Protein AF-B9L0P3-F1 (afdb_monomer)

Radius of gyration: 14.87 Å; Cα contacts (8 Å, |Δi|>4): 38; chains: 1; bounding box: 32×20×41 Å

Organism: Thermomicrobium roseum (strain ATCC 27502 / DSM 5159 / P-2) (NCBI:txid309801)

Solvent-accessible surface area (backbone atoms only — not comparable to full-atom values): 4878 Å² total; per-residue (Å²): 110,73,67,59,54,51,51,53,51,52,50,50,50,49,52,55,41,50,46,47,52,50,39,54,51,42,40,62,74,45,71,71,55,8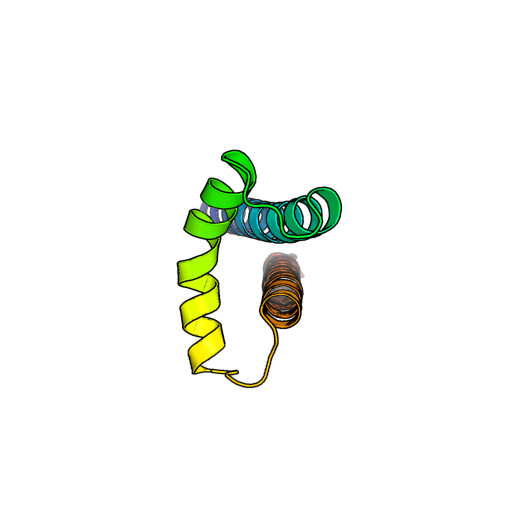9,40,76,68,48,49,53,38,45,65,72,46,44,66,60,47,52,58,47,39,74,79,42,70,87,55,52,72,65,56,49,45,53,50,48,46,51,49,52,50,50,52,52,50,50,50,51,59,71,68,49,84,129

Nearest PDB structures (foldseek):
  3n24-assembly3_F  TM=4.038E-01  e=8.808E+00  Pseudomonas aeruginosa PAO1
  4hwc-assembly1_A  TM=3.312E-01  e=8.320E+00  Arabidopsis thaliana

Foldseek 3Di:
DVVVVLVVLLVVLVVLLCLLVVLLVCCVVCVNDDDPVNVVSCVVCVVVLVVVCVVPVPDDSNRSSVVSNVVSVVVNVVSVVVPDDD

Secondary structure (DSSP, 8-state):
-HHHHHHHHHHHHHHHHHHHHHHHHHHHHHTT---HHHHHHHHHHHHHHHHHHHH-TTS-HHHHHHHHHHHHHHHHHHHHHHHS--

Sequence (86 aa):
MTRQVFEVANWLLAILMWLLIGRILLDQLTRGKSTVIGRLFHLATDPLLRFSSQLFPRLSTIAQSVLWVLALLAVRLILFVVAMPR

Structure (mmCIF, N/CA/C/O backbone):
data_AF-B9L0P3-F1
#
_entry.id   AF-B9L0P3-F1
#
loop_
_atom_site.group_PDB
_atom_site.id
_atom_site.type_symbol
_atom_site.label_atom_id
_atom_site.label_alt_id
_atom_site.label_comp_id
_atom_site.label_asym_id
_atom_site.label_entity_id
_atom_site.label_seq_id
_atom_site.pdbx_PDB_ins_code
_atom_site.Cartn_x
_atom_site.Cartn_y
_atom_site.Cartn_z
_atom_site.occupancy
_atom_site.B_iso_or_equiv
_atom_site.auth_seq_id
_atom_site.auth_comp_id
_atom_site.auth_asym_id
_atom_site.auth_atom_id
_atom_site.pdbx_PDB_model_num
ATOM 1 N N . MET A 1 1 ? 5.263 -6.199 -26.345 1.00 60.09 1 MET A N 1
ATOM 2 C CA . MET A 1 1 ? 5.334 -6.9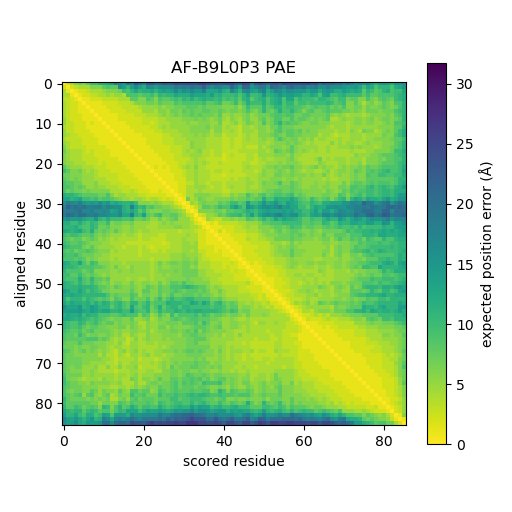14 -25.050 1.00 60.09 1 MET A CA 1
ATOM 3 C C . MET A 1 1 ? 5.712 -5.998 -23.887 1.00 60.09 1 MET A C 1
ATOM 5 O O . MET A 1 1 ? 4.936 -5.915 -22.950 1.00 60.09 1 MET A O 1
ATOM 9 N N . THR A 1 2 ? 6.817 -5.248 -23.945 1.00 65.88 2 THR A N 1
ATOM 10 C CA . THR A 1 2 ? 7.262 -4.334 -22.863 1.00 65.88 2 THR A CA 1
ATOM 11 C C . THR A 1 2 ? 6.219 -3.297 -22.426 1.00 65.88 2 THR A C 1
ATOM 13 O O . THR A 1 2 ? 6.050 -3.075 -21.232 1.00 65.88 2 THR A O 1
ATOM 16 N N . ARG A 1 3 ? 5.454 -2.719 -23.363 1.00 72.00 3 ARG A N 1
ATOM 17 C CA . ARG A 1 3 ? 4.403 -1.727 -23.051 1.00 72.00 3 ARG A CA 1
ATOM 18 C C . ARG A 1 3 ? 3.208 -2.313 -22.279 1.00 72.00 3 ARG A C 1
ATOM 20 O O . ARG A 1 3 ? 2.738 -1.690 -21.338 1.00 72.00 3 ARG A O 1
ATOM 27 N N . GLN A 1 4 ? 2.778 -3.531 -22.619 1.00 79.00 4 GLN A N 1
ATOM 28 C CA . GLN A 1 4 ? 1.711 -4.241 -21.894 1.00 79.00 4 GLN A CA 1
ATOM 29 C C . GLN A 1 4 ? 2.159 -4.644 -20.487 1.00 79.00 4 GLN A C 1
ATOM 31 O O . GLN A 1 4 ? 1.406 -4.486 -19.535 1.00 79.00 4 GLN A O 1
ATOM 36 N N . VAL A 1 5 ? 3.403 -5.116 -20.335 1.00 80.81 5 VAL A N 1
ATOM 37 C CA . VAL A 1 5 ? 3.971 -5.435 -19.014 1.00 80.81 5 VAL A CA 1
ATOM 38 C C . VAL A 1 5 ? 4.015 -4.185 -18.130 1.00 80.81 5 VAL A C 1
ATOM 40 O O . VAL A 1 5 ? 3.667 -4.252 -16.954 1.00 80.81 5 VAL A O 1
ATOM 43 N N . PHE A 1 6 ? 4.376 -3.036 -18.706 1.00 79.56 6 PHE A N 1
ATOM 44 C CA . PHE A 1 6 ? 4.374 -1.755 -18.006 1.00 79.56 6 PHE A CA 1
ATOM 45 C C . PHE A 1 6 ? 2.973 -1.324 -17.556 1.00 79.56 6 PHE A C 1
ATOM 47 O O . PHE A 1 6 ? 2.790 -0.933 -16.405 1.00 79.56 6 PHE A O 1
ATOM 54 N N . GLU A 1 7 ? 1.975 -1.418 -18.438 1.00 81.94 7 GLU A N 1
ATOM 55 C CA . GLU A 1 7 ? 0.587 -1.094 -18.097 1.00 81.94 7 GLU A CA 1
ATOM 56 C C . GLU A 1 7 ? 0.050 -1.992 -16.987 1.00 81.94 7 GLU A C 1
ATOM 58 O O . GLU A 1 7 ? -0.510 -1.482 -16.017 1.00 81.94 7 GLU A O 1
ATOM 63 N N . VAL A 1 8 ? 0.267 -3.306 -17.086 1.00 86.06 8 VAL A N 1
ATOM 64 C CA . VAL A 1 8 ? -0.162 -4.264 -16.059 1.00 86.06 8 VAL A CA 1
ATOM 65 C C . VAL A 1 8 ? 0.518 -3.960 -14.725 1.00 86.06 8 VAL A C 1
ATOM 67 O O . VAL A 1 8 ? -0.163 -3.895 -13.704 1.00 86.06 8 VAL A O 1
ATOM 70 N N . ALA A 1 9 ? 1.829 -3.701 -14.717 1.00 79.94 9 ALA A N 1
ATOM 71 C CA . ALA A 1 9 ? 2.557 -3.337 -13.503 1.00 79.94 9 ALA A CA 1
ATOM 72 C C . ALA A 1 9 ? 2.037 -2.029 -12.887 1.00 79.94 9 ALA A C 1
ATOM 74 O O . ALA A 1 9 ? 1.831 -1.953 -11.677 1.00 79.94 9 ALA A O 1
ATOM 75 N N . ASN A 1 10 ? 1.771 -1.011 -13.707 1.00 84.25 10 ASN A N 1
ATOM 76 C CA . ASN A 1 10 ? 1.243 0.271 -13.247 1.00 84.25 10 ASN A CA 1
ATOM 77 C C . ASN A 1 10 ? -0.182 0.143 -12.680 1.00 84.25 10 ASN A C 1
ATOM 79 O O . ASN A 1 10 ? -0.487 0.744 -11.649 1.00 84.25 10 ASN A O 1
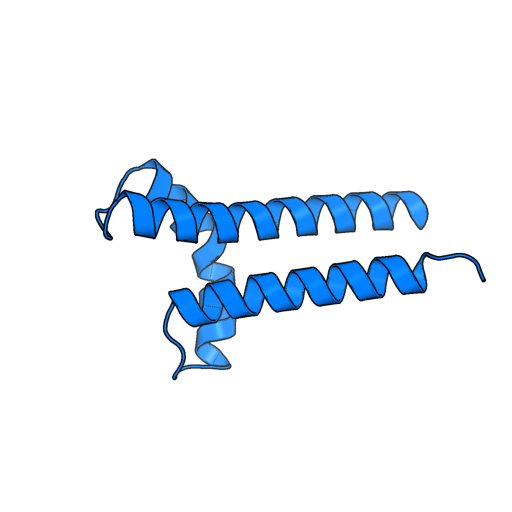ATOM 83 N N . TRP A 1 11 ? -1.039 -0.671 -13.302 1.00 87.88 11 TRP A N 1
ATOM 84 C CA . TRP A 1 11 ? -2.359 -1.003 -12.762 1.00 87.88 11 TRP A CA 1
ATOM 85 C C . TRP A 1 11 ? -2.255 -1.752 -11.436 1.00 87.88 11 TRP A C 1
ATOM 87 O O . TRP A 1 11 ? -2.930 -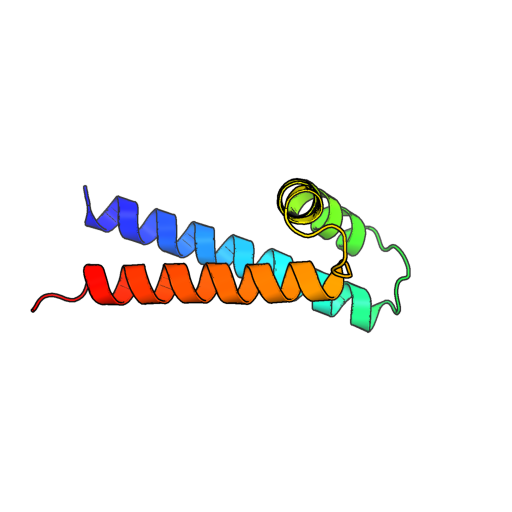1.383 -10.478 1.00 87.88 11 TRP A O 1
ATOM 97 N N . LEU A 1 12 ? -1.369 -2.746 -11.344 1.00 85.69 12 LEU A N 1
ATOM 98 C CA . LEU A 1 12 ? -1.152 -3.507 -10.115 1.00 85.69 12 LEU A CA 1
ATOM 99 C C . LEU A 1 12 ? -0.680 -2.598 -8.969 1.00 85.69 12 LEU A C 1
ATOM 101 O O . LEU A 1 12 ? -1.215 -2.655 -7.862 1.00 85.69 12 LEU A O 1
ATOM 105 N N . LEU A 1 13 ? 0.278 -1.709 -9.255 1.00 83.94 13 LEU A N 1
ATOM 106 C CA . LEU A 1 13 ? 0.766 -0.692 -8.321 1.00 83.94 13 LEU A CA 1
ATOM 107 C C . LEU A 1 13 ? -0.362 0.238 -7.871 1.00 83.94 13 LEU A C 1
ATOM 109 O O . LEU A 1 13 ? -0.488 0.516 -6.680 1.00 83.94 13 LEU A O 1
ATOM 113 N N . ALA A 1 14 ? -1.203 0.697 -8.800 1.00 85.44 14 ALA A N 1
ATOM 114 C CA . ALA A 1 14 ? -2.333 1.559 -8.477 1.00 85.44 14 ALA A CA 1
ATOM 115 C C . ALA A 1 14 ? -3.343 0.854 -7.557 1.00 85.44 14 ALA A C 1
ATOM 117 O O . ALA A 1 14 ? -3.766 1.449 -6.568 1.00 85.44 14 ALA A O 1
ATOM 118 N N . ILE A 1 15 ? -3.684 -0.408 -7.837 1.00 88.12 15 ILE A N 1
ATOM 119 C CA . ILE A 1 15 ? -4.581 -1.217 -6.998 1.00 88.12 15 ILE A CA 1
ATOM 120 C C . ILE A 1 15 ? -3.997 -1.366 -5.587 1.00 88.12 15 ILE A C 1
ATOM 122 O O . ILE A 1 15 ? -4.700 -1.130 -4.606 1.00 88.12 15 ILE A O 1
ATOM 126 N N . LEU A 1 16 ? -2.706 -1.693 -5.467 1.00 84.94 16 LEU A N 1
ATOM 127 C CA . LEU A 1 16 ? -2.026 -1.823 -4.173 1.00 84.94 16 LEU A CA 1
ATOM 128 C C . LEU A 1 16 ? -2.020 -0.510 -3.383 1.00 84.94 16 LEU A C 1
ATOM 130 O O . LEU A 1 16 ? -2.317 -0.509 -2.188 1.00 84.94 16 LEU A O 1
ATOM 134 N N . MET A 1 17 ? -1.732 0.615 -4.043 1.00 86.19 17 MET A N 1
ATOM 135 C CA . MET A 1 17 ? -1.794 1.933 -3.410 1.00 86.19 17 MET A CA 1
ATOM 136 C C . MET A 1 17 ? -3.209 2.244 -2.913 1.00 86.19 17 MET A C 1
ATOM 138 O O . MET A 1 17 ? -3.370 2.663 -1.770 1.00 86.19 17 MET A O 1
ATOM 142 N N . TRP A 1 18 ? -4.236 1.995 -3.730 1.00 88.25 18 TRP A N 1
ATOM 143 C CA . TRP A 1 18 ? -5.633 2.214 -3.349 1.00 88.25 18 TRP A CA 1
ATOM 144 C C . TRP A 1 18 ? -6.080 1.325 -2.190 1.00 88.25 18 TRP A C 1
ATOM 146 O O . TRP A 1 18 ? -6.808 1.796 -1.319 1.00 88.25 18 TRP A O 1
ATOM 156 N N . LEU A 1 19 ? -5.617 0.075 -2.127 1.00 87.38 19 LEU A N 1
ATOM 157 C CA . LEU A 1 19 ? -5.872 -0.811 -0.991 1.00 87.38 19 LEU A CA 1
ATOM 158 C C . LEU A 1 19 ? -5.246 -0.267 0.300 1.00 87.38 19 LEU A C 1
ATOM 160 O O . LEU A 1 19 ? -5.906 -0.224 1.335 1.00 87.38 19 LEU A O 1
ATOM 164 N N . LEU A 1 20 ? -4.000 0.205 0.255 1.00 85.06 20 LEU A N 1
ATOM 165 C CA . LEU A 1 20 ? -3.340 0.780 1.432 1.00 85.06 20 LEU A CA 1
ATOM 166 C C . LEU A 1 20 ? -3.992 2.093 1.878 1.00 85.06 20 LEU A C 1
ATOM 168 O O . LEU A 1 20 ? -4.250 2.281 3.066 1.00 85.06 20 LEU A O 1
ATOM 172 N N . ILE A 1 21 ? -4.312 2.978 0.933 1.00 85.44 21 ILE A N 1
ATOM 173 C CA . ILE A 1 21 ? -5.011 4.239 1.213 1.00 85.44 21 ILE A CA 1
ATOM 174 C C . ILE A 1 21 ? -6.404 3.954 1.782 1.00 85.44 21 ILE A C 1
ATOM 176 O O . ILE A 1 21 ? -6.781 4.530 2.799 1.00 85.44 21 ILE A O 1
ATOM 180 N N . GLY A 1 22 ? -7.149 3.030 1.171 1.00 85.94 22 GLY A N 1
ATOM 181 C CA . GLY A 1 22 ? -8.472 2.622 1.630 1.00 85.94 22 GLY A CA 1
ATOM 182 C C . GLY A 1 22 ? -8.440 2.036 3.037 1.00 85.94 22 GLY A C 1
ATOM 183 O O . GLY A 1 22 ? -9.292 2.385 3.846 1.00 85.94 22 GLY A O 1
ATOM 184 N N . ARG A 1 23 ? -7.418 1.242 3.383 1.00 84.19 23 ARG A N 1
ATOM 185 C CA . ARG A 1 23 ? -7.202 0.776 4.760 1.00 84.19 23 ARG A CA 1
ATOM 186 C C . ARG A 1 23 ? -7.012 1.944 5.722 1.00 84.19 23 ARG A C 1
ATOM 188 O O . ARG A 1 23 ? -7.697 1.983 6.734 1.00 84.19 23 ARG A O 1
ATOM 195 N N . ILE A 1 24 ? -6.116 2.885 5.414 1.00 84.19 24 ILE A N 1
ATOM 196 C CA . ILE A 1 24 ? -5.844 4.043 6.283 1.00 84.19 24 ILE A CA 1
ATOM 197 C C . ILE A 1 24 ? -7.116 4.876 6.482 1.00 84.19 24 ILE A C 1
ATOM 199 O O . ILE A 1 24 ? -7.445 5.242 7.608 1.00 84.19 24 ILE A O 1
ATOM 203 N N . LEU A 1 25 ? -7.852 5.145 5.401 1.00 86.44 25 LEU A N 1
ATOM 204 C CA . LEU A 1 25 ? -9.109 5.889 5.452 1.00 86.44 25 LEU A CA 1
ATOM 205 C C . LEU A 1 25 ? -10.173 5.152 6.263 1.00 86.44 25 LEU A C 1
ATOM 207 O O . LEU A 1 25 ? -10.833 5.773 7.090 1.00 86.44 25 LEU A O 1
ATOM 211 N N . LEU A 1 26 ? -10.331 3.842 6.060 1.00 85.25 26 LEU A N 1
ATOM 212 C CA . LEU A 1 26 ? -11.285 3.035 6.816 1.00 85.25 26 LEU A CA 1
ATOM 213 C C . LEU A 1 26 ? -10.932 3.003 8.300 1.00 85.25 26 LEU A C 1
ATOM 215 O O . LEU A 1 26 ? -11.828 3.167 9.122 1.00 85.25 26 LEU A O 1
ATOM 219 N N . ASP A 1 27 ? -9.659 2.841 8.648 1.00 81.88 27 ASP A N 1
ATOM 220 C CA . ASP A 1 27 ? -9.195 2.792 10.036 1.00 81.88 27 ASP A CA 1
ATOM 221 C C . ASP A 1 27 ? -9.438 4.133 10.755 1.00 81.88 27 ASP A C 1
ATOM 223 O O . ASP A 1 27 ? -9.948 4.169 11.877 1.00 81.88 27 ASP A O 1
ATOM 227 N N . GLN A 1 28 ? -9.202 5.250 10.054 1.00 83.50 28 GLN A N 1
ATOM 228 C CA . GLN A 1 28 ? -9.525 6.601 10.526 1.00 83.50 28 GLN A CA 1
ATOM 229 C C . GLN A 1 28 ? -11.037 6.824 10.675 1.00 83.50 28 GLN A C 1
ATOM 231 O O . GLN A 1 28 ? -11.498 7.293 11.717 1.00 83.50 28 GLN A O 1
ATOM 236 N N . LEU A 1 29 ? -11.827 6.456 9.661 1.00 84.62 29 LEU A N 1
ATOM 237 C CA . LEU A 1 29 ? -13.278 6.665 9.648 1.00 84.62 29 LEU A CA 1
ATOM 238 C C . LEU A 1 29 ? -13.979 5.818 10.718 1.00 84.62 29 LEU A C 1
ATOM 240 O O . LEU A 1 29 ? -14.926 6.265 11.362 1.00 84.62 29 LEU A O 1
ATOM 244 N N . THR A 1 30 ? -13.501 4.592 10.930 1.00 81.19 30 THR A N 1
ATOM 245 C CA . THR A 1 30 ? -14.068 3.660 11.911 1.00 81.19 30 THR A CA 1
ATOM 246 C C . THR A 1 30 ? -13.473 3.817 13.311 1.00 81.19 30 THR A C 1
ATOM 248 O O . THR A 1 30 ? -13.944 3.149 14.233 1.00 81.19 30 THR A O 1
ATOM 251 N N . ARG A 1 31 ? -12.483 4.707 13.507 1.00 75.88 31 ARG A N 1
ATOM 252 C CA . ARG A 1 31 ? -11.722 4.867 14.763 1.00 75.88 31 ARG A CA 1
ATOM 253 C C . ARG A 1 31 ? -11.204 3.524 15.303 1.00 75.88 31 ARG A C 1
ATOM 255 O O . ARG A 1 31 ? -11.291 3.262 16.501 1.00 75.88 31 ARG A O 1
ATOM 262 N N . GLY A 1 32 ? -10.745 2.643 14.414 1.00 66.69 32 GLY A N 1
ATOM 263 C CA . GLY A 1 32 ? -10.274 1.298 14.765 1.00 66.69 32 GLY A CA 1
AT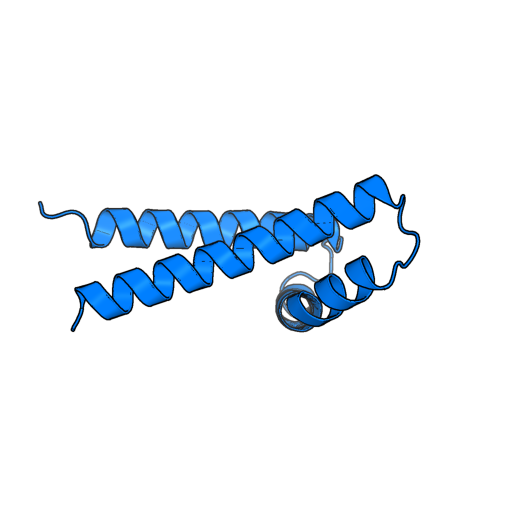OM 264 C C . GLY A 1 32 ? -11.372 0.264 15.059 1.00 66.69 32 GLY A C 1
ATOM 265 O O . GLY A 1 32 ? -11.073 -0.833 15.536 1.00 66.69 32 GLY A O 1
ATOM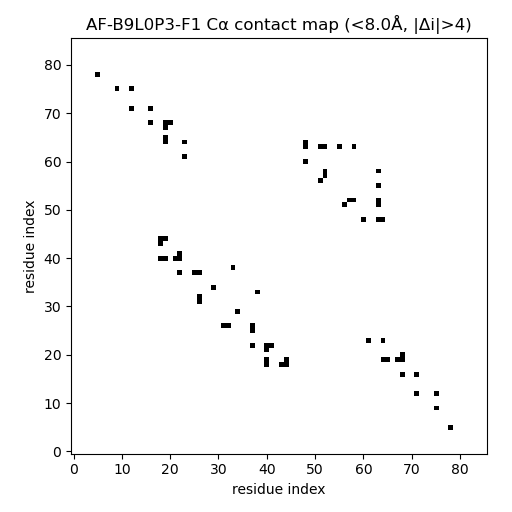 266 N N . LYS A 1 33 ? -12.654 0.559 14.791 1.00 72.06 33 LYS A N 1
ATOM 267 C CA . LYS A 1 33 ? -13.723 -0.450 14.874 1.00 72.06 33 LYS A CA 1
ATOM 268 C C . LYS A 1 33 ? -13.673 -1.379 13.660 1.00 72.06 33 LYS A C 1
ATOM 270 O O . LYS A 1 33 ? -13.821 -0.950 12.520 1.00 72.06 33 LYS A O 1
ATOM 275 N N . SER A 1 34 ? -13.536 -2.681 13.913 1.00 68.56 34 SER A N 1
ATOM 276 C CA . SER A 1 34 ? -13.492 -3.697 12.856 1.00 68.56 34 SER A CA 1
ATOM 277 C C . SER A 1 34 ? -14.837 -3.786 12.126 1.00 68.56 34 SER A C 1
ATOM 279 O O . SER A 1 34 ? -15.821 -4.289 12.665 1.00 68.56 34 SER A O 1
ATOM 281 N N . THR A 1 35 ? -14.876 -3.297 10.886 1.00 81.00 35 THR A N 1
ATOM 282 C CA . THR A 1 35 ? -15.997 -3.481 9.953 1.00 81.00 35 THR A CA 1
ATOM 283 C C . THR A 1 35 ? -15.676 -4.598 8.960 1.00 81.00 35 THR A C 1
ATOM 285 O O . THR A 1 35 ? -14.508 -4.906 8.725 1.00 81.00 35 THR A O 1
ATOM 288 N N . VAL A 1 36 ? -16.697 -5.211 8.348 1.00 83.44 36 VAL A N 1
ATOM 289 C CA . VAL A 1 36 ? -16.512 -6.279 7.341 1.00 83.44 36 VAL A CA 1
ATOM 290 C C . VAL A 1 36 ? -15.631 -5.799 6.182 1.00 83.44 36 VAL A C 1
ATOM 292 O O . VAL A 1 36 ? -14.709 -6.499 5.767 1.00 83.44 36 VAL A O 1
ATOM 295 N N . ILE A 1 37 ? -15.865 -4.567 5.720 1.00 82.00 37 ILE A N 1
ATOM 296 C CA . ILE A 1 37 ? -15.080 -3.925 4.661 1.00 82.00 37 ILE A CA 1
ATOM 297 C C . ILE A 1 37 ? -13.646 -3.687 5.144 1.00 82.00 37 ILE A C 1
ATOM 299 O O . ILE A 1 37 ? -12.706 -4.097 4.472 1.00 82.00 37 ILE A O 1
ATOM 303 N N . GLY A 1 38 ? -13.458 -3.121 6.341 1.00 80.50 38 GLY A N 1
ATOM 304 C CA . GLY A 1 38 ? -12.125 -2.958 6.928 1.00 80.50 38 GLY A CA 1
ATOM 305 C C . GLY A 1 38 ? -11.362 -4.281 7.008 1.00 80.50 38 GLY A C 1
ATOM 306 O O . GLY A 1 38 ? -10.204 -4.350 6.607 1.00 80.50 38 GLY A O 1
ATOM 307 N N . ARG A 1 39 ? -12.019 -5.365 7.435 1.00 82.56 39 ARG A N 1
ATOM 308 C CA . ARG A 1 39 ? -11.404 -6.693 7.547 1.00 82.56 39 ARG A CA 1
ATOM 309 C C . ARG A 1 39 ? -10.934 -7.239 6.195 1.00 82.56 39 ARG A C 1
ATOM 311 O O . ARG A 1 39 ? -9.859 -7.824 6.152 1.00 82.56 39 ARG A O 1
ATOM 318 N N . LEU A 1 40 ? -11.675 -7.017 5.107 1.00 85.56 40 LEU A N 1
ATOM 319 C CA . LEU A 1 40 ? -11.232 -7.385 3.752 1.00 85.56 40 LEU A CA 1
ATOM 320 C C . LEU A 1 40 ? -9.964 -6.626 3.343 1.00 85.56 40 LEU A C 1
ATOM 322 O O . LEU A 1 40 ? -9.013 -7.228 2.847 1.00 85.56 40 LEU A O 1
ATOM 326 N N . PHE A 1 41 ? -9.924 -5.318 3.605 1.00 83.75 41 PHE A N 1
ATOM 327 C CA . PHE A 1 41 ? -8.748 -4.490 3.336 1.00 83.75 41 PHE A CA 1
ATOM 328 C C . PHE A 1 41 ? -7.540 -4.926 4.169 1.00 83.75 41 PHE A C 1
ATOM 330 O O . PHE A 1 41 ? -6.433 -5.029 3.637 1.00 83.75 41 PHE A O 1
ATOM 337 N N . HIS A 1 42 ? -7.751 -5.239 5.450 1.00 81.38 42 HIS A N 1
ATOM 338 C CA . HIS A 1 42 ? -6.729 -5.828 6.312 1.00 81.38 42 HIS A CA 1
ATOM 339 C C . HIS A 1 42 ? -6.217 -7.146 5.738 1.00 81.38 42 HIS A C 1
ATOM 341 O O . HIS A 1 42 ? -5.016 -7.285 5.559 1.00 81.38 42 HIS A O 1
ATOM 347 N N . LEU A 1 43 ? -7.100 -8.064 5.343 1.00 85.69 43 LEU A N 1
ATOM 348 C CA . LEU A 1 43 ? -6.706 -9.372 4.815 1.00 85.69 43 LEU A CA 1
ATOM 349 C C . LEU A 1 43 ? -5.853 -9.263 3.541 1.00 85.69 43 LEU A C 1
ATOM 351 O O . LEU A 1 43 ? -4.897 -10.014 3.371 1.00 85.69 43 LEU A O 1
ATOM 355 N N . ALA A 1 44 ? -6.176 -8.304 2.669 1.00 84.56 44 ALA A N 1
ATOM 356 C CA . ALA A 1 44 ? -5.436 -8.063 1.434 1.00 84.56 44 ALA A CA 1
ATOM 357 C C . ALA A 1 44 ? -4.057 -7.417 1.668 1.00 84.56 44 ALA A C 1
ATOM 359 O O . ALA A 1 44 ? -3.116 -7.684 0.924 1.00 84.56 44 ALA A O 1
ATOM 360 N N . THR A 1 45 ? -3.918 -6.565 2.688 1.00 83.19 45 THR A N 1
ATOM 361 C CA . THR A 1 45 ? -2.698 -5.763 2.922 1.00 83.19 45 THR A CA 1
ATOM 362 C C . THR A 1 45 ? -1.809 -6.294 4.050 1.00 83.19 45 THR A C 1
ATOM 364 O O . THR A 1 45 ? -0.612 -6.014 4.069 1.00 83.19 45 THR A O 1
ATOM 367 N N . ASP A 1 46 ? -2.345 -7.106 4.960 1.00 83.56 46 ASP A N 1
ATOM 368 C CA . ASP A 1 46 ? -1.611 -7.737 6.058 1.00 83.56 46 ASP A CA 1
ATOM 369 C C . ASP A 1 46 ? -0.452 -8.636 5.617 1.00 83.56 46 ASP A C 1
ATOM 371 O O . ASP A 1 46 ? 0.587 -8.538 6.264 1.00 83.56 46 ASP A O 1
ATOM 375 N N . PRO A 1 47 ? -0.526 -9.478 4.562 1.00 83.62 47 PRO A N 1
ATOM 376 C CA . PRO A 1 47 ? 0.650 -10.237 4.133 1.00 83.62 47 PRO A CA 1
ATOM 377 C C . PRO A 1 47 ? 1.802 -9.306 3.739 1.00 83.62 47 PRO A C 1
ATOM 379 O O . PRO A 1 47 ? 2.938 -9.532 4.153 1.00 83.62 47 PRO A O 1
ATOM 382 N N . LEU A 1 48 ? 1.498 -8.212 3.033 1.00 81.88 48 LEU A N 1
ATOM 383 C CA . LEU A 1 48 ? 2.475 -7.194 2.642 1.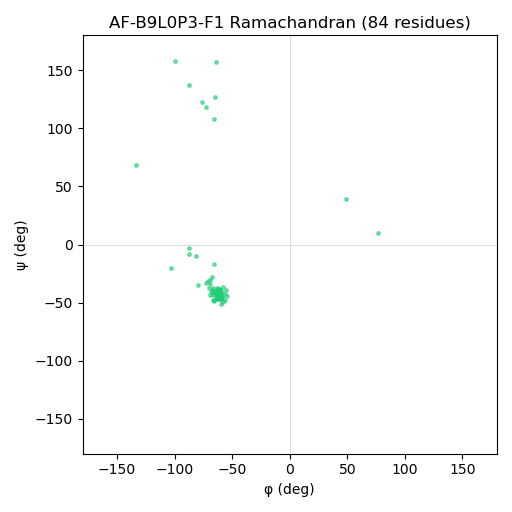00 81.88 48 LEU A CA 1
ATOM 384 C C . LEU A 1 48 ? 3.101 -6.516 3.873 1.00 81.88 48 LEU A C 1
ATOM 386 O O . LEU A 1 48 ? 4.320 -6.365 3.970 1.00 81.88 48 LEU A O 1
ATOM 390 N N . LEU A 1 49 ? 2.264 -6.156 4.849 1.00 79.75 49 LEU A N 1
ATOM 391 C CA . LEU A 1 49 ? 2.714 -5.526 6.087 1.00 79.75 49 LEU A CA 1
ATOM 392 C C . LEU A 1 49 ? 3.471 -6.489 7.000 1.00 79.75 49 LEU A C 1
ATOM 394 O O . LEU A 1 49 ? 4.391 -6.065 7.691 1.00 79.75 49 LEU A O 1
ATOM 398 N N . ARG A 1 50 ? 3.150 -7.786 6.985 1.00 83.69 50 ARG A N 1
ATOM 399 C CA . ARG A 1 50 ? 3.897 -8.812 7.722 1.00 83.69 50 ARG A CA 1
ATOM 400 C C . ARG A 1 50 ? 5.341 -8.862 7.252 1.00 83.69 50 ARG A C 1
ATOM 402 O O . ARG A 1 50 ? 6.239 -8.824 8.092 1.00 83.69 50 ARG A O 1
ATOM 409 N N . PHE A 1 51 ? 5.559 -8.852 5.938 1.00 82.31 51 PHE A N 1
ATOM 410 C CA . PHE A 1 51 ? 6.903 -8.768 5.368 1.00 82.31 51 PHE A CA 1
ATOM 411 C C . PHE A 1 51 ? 7.631 -7.498 5.820 1.00 82.31 51 PHE A C 1
ATOM 413 O O . PHE A 1 51 ? 8.769 -7.575 6.280 1.00 82.31 51 PHE A O 1
ATOM 420 N N . SER A 1 52 ? 6.979 -6.330 5.790 1.00 78.56 52 SER A N 1
ATOM 421 C CA . SER A 1 52 ? 7.627 -5.107 6.286 1.00 78.56 52 SER A CA 1
ATOM 422 C C . SER A 1 52 ? 7.827 -5.086 7.796 1.00 78.56 52 SER A C 1
ATOM 424 O O . SER A 1 52 ? 8.790 -4.4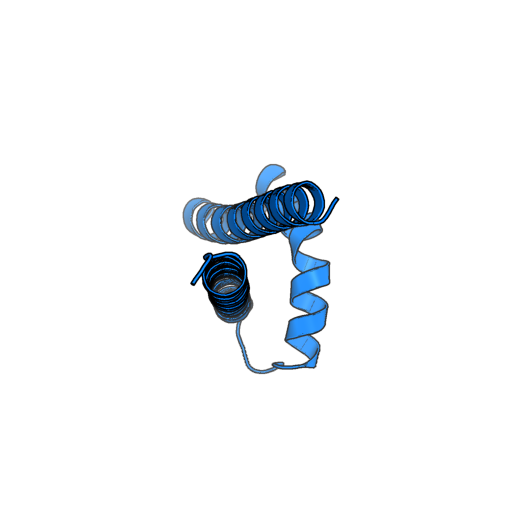89 8.255 1.00 78.56 52 SER A O 1
ATOM 426 N N . SER A 1 53 ? 6.964 -5.732 8.580 1.00 79.81 53 SER A N 1
ATOM 427 C CA . SER A 1 53 ? 7.091 -5.783 10.039 1.00 79.81 53 SER A CA 1
ATOM 428 C C . SER A 1 53 ? 8.309 -6.594 10.485 1.00 79.81 53 SER A C 1
ATOM 430 O O . SER A 1 53 ? 8.891 -6.297 11.522 1.00 79.81 53 SER A O 1
ATOM 432 N N . GLN A 1 54 ? 8.736 -7.567 9.672 1.00 82.75 54 GLN A N 1
ATOM 433 C CA . GLN A 1 54 ? 9.987 -8.298 9.882 1.00 82.75 54 GLN A CA 1
ATOM 434 C C . GLN A 1 54 ? 11.210 -7.410 9.622 1.00 82.75 54 GLN A C 1
ATOM 436 O O . GLN A 1 54 ? 12.197 -7.501 10.345 1.00 82.75 54 GLN A O 1
ATOM 441 N N . LEU A 1 55 ? 11.131 -6.527 8.622 1.00 80.75 55 LEU A N 1
ATOM 442 C CA . LEU A 1 55 ? 12.207 -5.593 8.273 1.00 80.75 55 LEU A CA 1
ATOM 443 C C . LEU A 1 55 ? 12.253 -4.368 9.204 1.00 80.75 55 LEU A C 1
ATOM 445 O O . LEU A 1 55 ? 13.328 -3.871 9.526 1.00 80.75 55 LEU A O 1
ATOM 449 N N . PHE A 1 56 ? 11.093 -3.894 9.663 1.00 80.88 56 PHE A N 1
ATOM 450 C CA . PHE A 1 56 ? 10.936 -2.684 10.471 1.00 80.88 56 PHE A CA 1
ATOM 451 C C . PHE A 1 56 ? 10.011 -2.916 11.681 1.00 80.88 56 PHE A C 1
ATOM 453 O O . PHE A 1 56 ? 8.929 -2.325 11.769 1.00 80.88 56 PHE A O 1
ATOM 460 N N . PRO A 1 57 ? 10.437 -3.725 12.668 1.00 77.19 57 PRO A N 1
ATOM 461 C CA . PRO A 1 57 ? 9.593 -4.126 13.799 1.00 77.19 57 PRO A CA 1
ATOM 462 C C . PRO A 1 57 ? 9.204 -2.973 14.736 1.00 77.19 57 PRO A C 1
ATOM 464 O O . PRO A 1 57 ? 8.271 -3.103 15.521 1.00 77.19 57 PRO A O 1
ATOM 467 N N . ARG A 1 58 ? 9.903 -1.832 14.668 1.00 82.62 58 ARG A N 1
ATOM 468 C CA . ARG A 1 58 ? 9.638 -0.653 15.512 1.00 82.62 58 ARG A CA 1
ATOM 469 C C . ARG A 1 58 ? 8.596 0.310 14.935 1.00 82.62 58 ARG A C 1
ATOM 471 O O . ARG A 1 58 ? 8.220 1.259 15.616 1.00 82.62 58 ARG A O 1
ATOM 478 N N . LEU A 1 59 ? 8.151 0.112 13.693 1.00 82.62 59 LEU A N 1
ATOM 479 C CA . LEU A 1 59 ? 7.173 0.996 13.056 1.00 82.62 59 LEU A CA 1
ATOM 480 C C . LEU A 1 59 ? 5.745 0.549 13.370 1.00 82.62 59 LEU A C 1
ATOM 482 O O . LEU A 1 59 ? 5.428 -0.635 13.275 1.00 82.62 59 LEU A O 1
ATOM 486 N N . SER A 1 60 ? 4.868 1.508 13.678 1.00 83.69 60 SER A N 1
ATOM 487 C CA . SER A 1 60 ? 3.432 1.247 13.817 1.00 83.69 60 SER A CA 1
ATOM 488 C C . SER A 1 60 ? 2.820 0.796 12.487 1.00 83.69 60 SER A C 1
ATOM 490 O O . SER A 1 60 ? 3.328 1.114 11.413 1.00 83.69 60 SER A O 1
ATOM 492 N N . THR A 1 61 ? 1.689 0.094 12.531 1.00 78.75 61 THR A N 1
ATOM 493 C CA . THR A 1 61 ? 0.995 -0.401 11.329 1.00 78.75 61 THR A CA 1
ATOM 494 C C . THR A 1 61 ? 0.621 0.722 10.355 1.00 78.75 61 THR A C 1
ATOM 496 O O . THR A 1 61 ? 0.722 0.555 9.139 1.00 78.75 61 THR A O 1
ATOM 499 N N . ILE A 1 62 ? 0.244 1.891 10.883 1.00 79.88 62 ILE A N 1
ATOM 500 C CA . ILE A 1 62 ? -0.033 3.090 10.082 1.00 79.88 62 ILE A CA 1
ATOM 501 C C . ILE A 1 62 ? 1.257 3.588 9.425 1.00 79.88 62 ILE A C 1
ATOM 503 O O . ILE A 1 62 ? 1.273 3.812 8.218 1.00 79.88 62 ILE A O 1
ATOM 507 N N . ALA A 1 63 ? 2.353 3.698 10.184 1.00 81.69 63 ALA A N 1
ATOM 508 C CA . ALA A 1 63 ? 3.640 4.137 9.648 1.00 81.69 63 ALA A CA 1
ATOM 509 C C . ALA A 1 63 ? 4.168 3.185 8.561 1.00 81.69 63 ALA A C 1
ATOM 511 O O . ALA A 1 63 ? 4.644 3.643 7.527 1.00 81.69 63 ALA A O 1
ATOM 512 N N . GLN A 1 64 ? 4.019 1.871 8.746 1.00 83.56 64 GLN A N 1
ATOM 513 C CA . GLN A 1 64 ? 4.357 0.874 7.727 1.00 83.56 64 GLN A CA 1
ATOM 514 C C . GLN A 1 64 ? 3.486 1.025 6.473 1.00 83.56 64 GLN A C 1
ATOM 516 O O . GLN A 1 64 ? 4.002 0.965 5.360 1.00 83.56 64 GLN A O 1
ATOM 521 N N . SER A 1 65 ? 2.181 1.270 6.635 1.00 81.75 65 SER A N 1
ATOM 522 C CA . SER A 1 65 ? 1.267 1.489 5.503 1.00 81.75 65 SER A CA 1
ATOM 523 C C . SER A 1 65 ? 1.654 2.737 4.704 1.00 81.75 65 SER A C 1
ATOM 525 O O . SER A 1 65 ? 1.713 2.687 3.479 1.00 81.75 65 SER A O 1
ATOM 527 N N . VAL A 1 66 ? 1.990 3.836 5.388 1.00 83.75 66 VAL A N 1
ATOM 528 C CA . VAL A 1 66 ? 2.493 5.067 4.755 1.00 83.75 66 VAL A CA 1
ATOM 529 C C . VAL A 1 66 ? 3.815 4.812 4.029 1.00 83.75 66 VAL A C 1
ATOM 531 O O . VAL A 1 66 ? 3.980 5.237 2.887 1.00 83.75 66 VAL A O 1
ATOM 534 N N . LEU A 1 67 ? 4.737 4.076 4.651 1.00 86.56 67 LEU A N 1
ATOM 535 C CA . LEU A 1 67 ? 6.023 3.726 4.051 1.00 86.56 67 LEU A CA 1
ATOM 536 C C . LEU A 1 67 ? 5.847 2.897 2.771 1.00 86.56 67 LEU A C 1
ATOM 538 O O . LEU A 1 67 ? 6.514 3.168 1.776 1.00 86.56 67 LEU A O 1
ATOM 542 N N . TRP A 1 68 ? 4.902 1.954 2.750 1.00 84.19 68 TRP A N 1
ATOM 543 C CA . TRP A 1 68 ? 4.555 1.214 1.536 1.00 84.19 68 TRP A CA 1
ATOM 544 C C . TRP A 1 68 ? 3.951 2.098 0.452 1.00 84.19 68 TRP A C 1
ATOM 546 O O . TRP A 1 68 ? 4.325 1.956 -0.708 1.00 84.19 68 TRP A O 1
ATOM 556 N N . VAL A 1 69 ? 3.056 3.026 0.800 1.00 84.81 69 VAL A N 1
ATOM 557 C CA . VAL A 1 69 ? 2.511 3.982 -0.177 1.00 84.81 69 VAL A CA 1
ATOM 558 C C . VAL A 1 69 ? 3.642 4.796 -0.808 1.00 84.81 69 VAL A C 1
ATOM 560 O O . VAL A 1 69 ? 3.683 4.917 -2.031 1.00 84.81 69 VAL A O 1
ATOM 563 N N . LEU A 1 70 ? 4.592 5.287 -0.007 1.00 86.06 70 LEU A N 1
ATOM 564 C CA . LEU A 1 70 ? 5.766 6.008 -0.507 1.00 86.06 70 LEU A CA 1
ATOM 565 C C . LEU A 1 70 ? 6.658 5.125 -1.386 1.00 86.06 70 LEU A C 1
ATOM 567 O O . LEU A 1 70 ? 7.084 5.565 -2.452 1.00 86.06 70 LEU A O 1
ATOM 571 N N . ALA A 1 71 ? 6.907 3.878 -0.984 1.00 86.00 71 ALA A N 1
ATOM 572 C CA . ALA A 1 71 ? 7.701 2.932 -1.763 1.00 86.00 71 ALA A CA 1
ATOM 573 C C . ALA A 1 71 ? 7.052 2.628 -3.122 1.00 86.00 71 ALA A C 1
ATOM 575 O O . ALA A 1 71 ? 7.718 2.696 -4.153 1.00 86.00 71 ALA A O 1
ATOM 576 N N . LEU A 1 72 ? 5.743 2.361 -3.148 1.00 85.44 72 LEU A N 1
ATOM 577 C CA . LEU A 1 72 ? 4.987 2.132 -4.383 1.00 85.44 72 LEU A CA 1
ATOM 578 C C . LEU A 1 72 ? 5.002 3.371 -5.286 1.00 85.44 72 LEU A C 1
ATOM 580 O O . LEU A 1 72 ? 5.134 3.247 -6.503 1.00 85.44 72 LEU A O 1
ATOM 584 N N . LEU A 1 73 ? 4.917 4.565 -4.695 1.00 85.75 73 LEU A N 1
ATOM 585 C CA . LEU A 1 73 ? 4.982 5.829 -5.420 1.00 85.75 73 LEU A CA 1
ATOM 586 C C . LEU A 1 73 ? 6.374 6.051 -6.028 1.00 85.75 73 LEU A C 1
ATOM 588 O O . LEU A 1 73 ? 6.466 6.411 -7.198 1.00 85.75 73 LEU A O 1
ATOM 592 N N . ALA A 1 74 ? 7.446 5.747 -5.292 1.00 86.88 74 ALA A N 1
ATOM 593 C CA . ALA A 1 74 ? 8.815 5.787 -5.802 1.00 86.88 74 ALA A CA 1
ATOM 594 C C . ALA A 1 74 ? 9.026 4.789 -6.952 1.00 86.88 74 ALA A C 1
ATOM 596 O O . ALA A 1 74 ? 9.555 5.167 -7.995 1.00 86.88 74 ALA A O 1
ATOM 597 N N . VAL A 1 75 ? 8.549 3.546 -6.811 1.00 86.75 75 VAL A N 1
ATOM 598 C CA . VAL A 1 75 ? 8.597 2.535 -7.883 1.00 86.75 75 VAL A CA 1
ATOM 599 C C . VAL A 1 75 ? 7.854 3.027 -9.122 1.00 86.75 75 VAL A C 1
ATOM 601 O O . VAL A 1 75 ? 8.375 2.928 -10.230 1.00 86.75 75 VAL A O 1
ATOM 604 N N . ARG A 1 76 ? 6.664 3.610 -8.950 1.00 82.38 76 ARG A N 1
ATOM 605 C CA . ARG A 1 76 ? 5.887 4.187 -10.052 1.00 82.38 76 ARG A CA 1
ATOM 606 C C . ARG A 1 76 ? 6.632 5.325 -10.754 1.00 82.38 76 ARG A C 1
ATOM 608 O O . ARG A 1 76 ? 6.578 5.422 -11.977 1.00 82.38 76 ARG A O 1
ATOM 615 N N . LEU A 1 77 ? 7.340 6.160 -9.998 1.00 85.56 77 LEU A N 1
ATOM 616 C CA . LEU A 1 77 ? 8.125 7.276 -10.523 1.00 85.56 77 LEU A CA 1
ATOM 617 C C . LEU A 1 77 ? 9.352 6.778 -11.301 1.00 85.56 77 LEU A C 1
ATOM 619 O O . LEU A 1 77 ? 9.599 7.242 -12.409 1.00 85.56 77 LEU A O 1
ATOM 623 N N . ILE A 1 78 ? 10.059 5.773 -10.775 1.00 85.88 78 ILE A N 1
ATOM 624 C CA . ILE A 1 78 ? 11.169 5.102 -11.469 1.00 85.88 78 ILE A CA 1
ATOM 625 C C . ILE A 1 78 ? 10.675 4.476 -12.771 1.00 85.88 78 ILE A C 1
ATOM 627 O O . ILE A 1 78 ? 11.282 4.678 -13.817 1.00 85.88 78 ILE A O 1
ATOM 631 N N . LEU A 1 79 ? 9.553 3.755 -12.721 1.00 81.62 79 LEU A N 1
ATOM 632 C CA . LEU A 1 79 ? 8.921 3.170 -13.898 1.00 81.62 79 LEU A CA 1
ATOM 633 C C . LEU A 1 79 ? 8.611 4.241 -14.949 1.00 81.62 79 LEU A C 1
ATOM 635 O O . LEU A 1 79 ? 8.965 4.066 -16.111 1.00 81.62 79 LEU A O 1
ATOM 639 N N . PHE A 1 80 ? 8.014 5.363 -14.548 1.00 81.81 80 PHE A N 1
ATOM 640 C CA . PHE A 1 80 ? 7.742 6.476 -15.454 1.00 81.81 80 PHE A CA 1
ATOM 641 C C . PHE A 1 80 ? 9.020 7.037 -16.091 1.00 81.81 80 PHE A C 1
ATOM 643 O O . PHE A 1 80 ? 9.069 7.184 -17.307 1.00 81.81 80 PHE A O 1
ATOM 650 N N . VAL A 1 81 ? 10.066 7.286 -15.298 1.00 84.44 81 VAL A N 1
ATOM 651 C CA . VAL A 1 81 ? 11.354 7.814 -15.784 1.00 84.44 81 VAL A CA 1
ATOM 652 C C . VAL A 1 81 ? 12.041 6.837 -16.741 1.00 84.44 81 VAL A C 1
ATOM 654 O O . VAL A 1 81 ? 12.549 7.254 -17.776 1.00 84.44 81 VAL A O 1
ATOM 657 N N . VAL A 1 82 ? 12.041 5.539 -16.429 1.00 80.25 82 VAL A N 1
ATOM 658 C CA . VAL A 1 82 ? 12.647 4.494 -17.274 1.00 80.25 82 VAL A CA 1
ATOM 659 C C . VAL A 1 82 ? 11.863 4.289 -18.572 1.00 80.25 82 VAL A C 1
ATOM 661 O O . VAL A 1 82 ? 12.455 3.993 -19.606 1.00 80.25 82 VAL A O 1
ATOM 664 N N . ALA A 1 83 ? 10.539 4.443 -18.534 1.00 73.38 83 ALA A N 1
ATOM 665 C CA . ALA A 1 83 ? 9.680 4.334 -19.710 1.00 73.3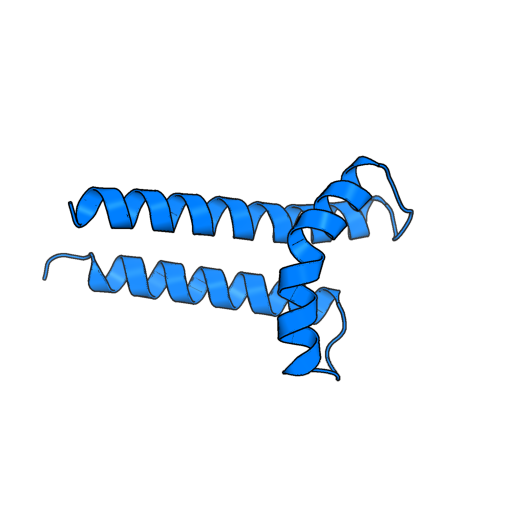8 83 ALA A CA 1
ATOM 666 C C . ALA A 1 83 ? 9.631 5.617 -20.557 1.00 73.38 83 ALA A C 1
ATOM 668 O O . ALA A 1 83 ? 9.076 5.588 -21.657 1.00 73.38 83 ALA A O 1
ATOM 669 N N . MET A 1 84 ? 10.180 6.731 -20.062 1.00 72.56 84 MET A N 1
ATOM 670 C CA . MET A 1 84 ? 10.225 7.991 -20.791 1.00 72.56 84 MET A CA 1
ATOM 671 C C . MET A 1 84 ? 11.260 7.871 -21.924 1.00 72.56 84 MET A C 1
ATOM 673 O O . MET A 1 84 ? 12.437 7.626 -21.645 1.00 72.56 84 MET A O 1
ATOM 677 N N . PRO A 1 85 ? 10.857 7.995 -23.202 1.00 58.47 85 PRO A N 1
ATOM 678 C CA . PRO A 1 85 ? 11.816 8.008 -24.297 1.00 58.47 85 PRO A CA 1
ATOM 679 C C . PRO A 1 85 ? 12.687 9.262 -24.154 1.00 58.47 85 PRO A C 1
ATOM 681 O O . PRO A 1 85 ? 12.153 10.360 -23.992 1.00 58.47 85 PRO A O 1
ATOM 684 N N . ARG A 1 86 ? 14.013 9.079 -24.143 1.00 57.81 86 ARG A N 1
ATOM 685 C CA . ARG A 1 86 ? 14.972 10.188 -24.248 1.00 57.81 86 ARG A CA 1
ATOM 686 C C . ARG A 1 86 ? 14.873 10.860 -25.608 1.00 57.81 86 ARG A C 1
ATOM 688 O O . ARG A 1 86 ? 14.677 10.117 -26.596 1.00 57.81 86 ARG A O 1
#

Mean predicted aligned error: 6.76 Å

InterPro domains:
  IPR003425 CCB3/YggT [PF02325] (5-80)

pLDDT: mean 81.41, std 6.18, range [57.81, 88.25]